Protein AF-A0A3Q9UH23-F1 (afdb_monomer)

Organism: NCBI:txid1749

Mean predicted aligned error: 3.23 Å

Radius of gyration: 11.54 Å; Cα contacts (8 Å, |Δi|>4): 110; chains: 1; bounding box: 21×20×38 Å

Structure (mmCIF, N/CA/C/O backbone):
data_AF-A0A3Q9UH23-F1
#
_entry.id   AF-A0A3Q9UH23-F1
#
loop_
_atom_site.group_PDB
_atom_site.id
_atom_site.type_symbol
_atom_site.label_atom_id
_atom_site.label_alt_id
_atom_site.label_comp_id
_atom_site.label_asym_id
_atom_site.label_entity_id
_atom_site.label_seq_id
_atom_site.pdbx_PDB_ins_code
_atom_site.Cartn_x
_atom_site.Cartn_y
_atom_site.Cartn_z
_atom_site.occupancy
_atom_site.B_iso_or_equiv
_atom_site.auth_seq_id
_atom_site.auth_comp_id
_atom_site.auth_asym_id
_atom_site.auth_atom_id
_atom_site.pdbx_PDB_model_num
ATOM 1 N N . MET A 1 1 ? 5.959 -9.622 -12.820 1.00 78.06 1 MET A N 1
ATOM 2 C CA . MET A 1 1 ? 5.295 -10.125 -11.603 1.00 78.06 1 MET A CA 1
ATOM 3 C C . MET A 1 1 ? 6.250 -10.164 -10.414 1.00 78.06 1 MET A C 1
ATOM 5 O O . MET A 1 1 ? 7.071 -11.073 -10.305 1.00 78.06 1 MET A O 1
ATOM 9 N N . SER A 1 2 ? 6.102 -9.189 -9.519 1.00 96.00 2 SER A N 1
ATOM 10 C CA . SER A 1 2 ? 6.781 -9.115 -8.217 1.00 96.00 2 SER A CA 1
ATOM 11 C C . SER A 1 2 ? 5.747 -9.021 -7.090 1.00 96.00 2 SER A C 1
ATOM 13 O O . SER A 1 2 ? 4.584 -8.688 -7.337 1.00 96.00 2 SER A O 1
ATOM 15 N N . THR A 1 3 ? 6.163 -9.306 -5.856 1.00 97.06 3 THR A N 1
ATOM 16 C CA . THR A 1 3 ? 5.318 -9.162 -4.661 1.00 97.06 3 THR A CA 1
ATOM 17 C C . THR A 1 3 ? 5.929 -8.140 -3.722 1.00 97.06 3 THR A C 1
ATOM 19 O O . THR A 1 3 ? 7.124 -8.206 -3.436 1.00 97.06 3 THR A O 1
ATOM 22 N N . VAL A 1 4 ? 5.097 -7.236 -3.211 1.00 96.94 4 VAL A N 1
ATOM 23 C CA . VAL A 1 4 ? 5.499 -6.208 -2.248 1.00 96.94 4 VAL A CA 1
ATOM 24 C C . VAL A 1 4 ? 4.623 -6.293 -1.006 1.00 96.94 4 VAL A C 1
ATOM 26 O O . VAL A 1 4 ? 3.413 -6.498 -1.107 1.00 96.94 4 VAL A O 1
ATOM 29 N N . SER A 1 5 ? 5.241 -6.142 0.163 1.00 97.88 5 SER A N 1
ATOM 30 C CA . SER A 1 5 ? 4.551 -6.087 1.452 1.00 97.88 5 SER A CA 1
ATOM 31 C C . SER A 1 5 ? 4.272 -4.641 1.835 1.00 97.88 5 SER A C 1
ATOM 33 O O . SER A 1 5 ? 5.169 -3.803 1.780 1.00 97.88 5 SER A O 1
ATOM 35 N N . VAL A 1 6 ? 3.036 -4.370 2.244 1.00 98.31 6 VAL A N 1
ATOM 36 C CA . VAL A 1 6 ? 2.578 -3.044 2.659 1.00 98.31 6 VAL A CA 1
ATOM 37 C C . VAL A 1 6 ? 1.892 -3.158 4.008 1.00 98.31 6 VAL A C 1
ATOM 39 O O . VAL A 1 6 ? 0.972 -3.960 4.180 1.00 98.31 6 VAL A O 1
ATOM 42 N N . THR A 1 7 ? 2.313 -2.330 4.953 1.00 97.88 7 THR A N 1
ATOM 43 C CA . THR A 1 7 ? 1.637 -2.180 6.240 1.00 97.88 7 THR A CA 1
ATOM 44 C C . THR A 1 7 ? 0.593 -1.078 6.111 1.00 97.88 7 THR A C 1
ATOM 46 O O . THR A 1 7 ? 0.925 0.053 5.763 1.00 97.88 7 THR A O 1
ATOM 49 N N . ALA A 1 8 ? -0.671 -1.408 6.368 1.00 97.69 8 ALA A N 1
ATOM 50 C CA . ALA A 1 8 ? -1.758 -0.443 6.421 1.00 97.69 8 ALA A CA 1
ATOM 51 C C . ALA A 1 8 ? -2.045 -0.064 7.875 1.00 97.69 8 ALA A C 1
ATOM 53 O O . ALA A 1 8 ? -2.476 -0.894 8.676 1.00 97.69 8 ALA A O 1
ATOM 54 N N . THR A 1 9 ? -1.847 1.207 8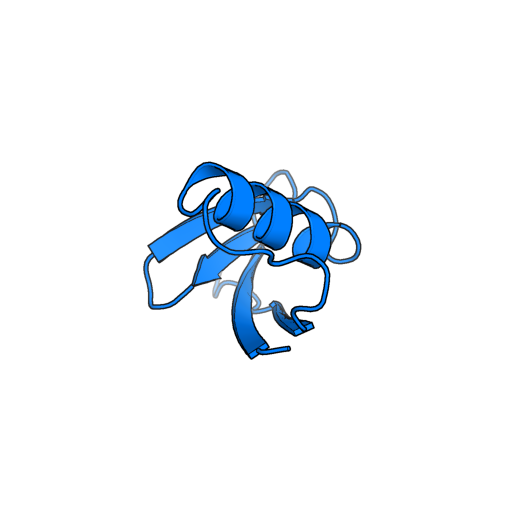.189 1.00 96.12 9 THR A N 1
ATOM 55 C CA . THR A 1 9 ? -1.983 1.763 9.533 1.00 96.12 9 THR A CA 1
ATOM 56 C C . THR A 1 9 ? -3.218 2.652 9.589 1.00 96.12 9 THR A C 1
ATOM 58 O O . THR A 1 9 ? -3.396 3.527 8.741 1.00 96.12 9 THR A O 1
ATOM 61 N N . ARG A 1 10 ? -4.118 2.418 10.549 1.00 94.50 10 ARG A N 1
ATOM 62 C CA . ARG A 1 10 ? -5.374 3.177 10.625 1.00 94.50 10 ARG A CA 1
ATOM 63 C C . ARG A 1 10 ? -5.136 4.617 11.083 1.00 94.50 10 ARG A C 1
ATOM 65 O O . ARG A 1 10 ? -4.411 4.833 12.044 1.00 94.50 10 ARG A O 1
ATOM 72 N N . TRP A 1 11 ? -5.817 5.572 10.451 1.00 89.38 11 TRP A N 1
ATOM 73 C CA . TRP A 1 11 ? -5.837 6.989 10.846 1.00 89.38 11 TRP A CA 1
ATOM 74 C C . TRP A 1 11 ? -7.251 7.580 10.697 1.00 89.38 11 TRP A C 1
ATOM 76 O O . TRP A 1 11 ? -8.181 6.882 10.280 1.00 89.38 11 TRP A O 1
ATOM 86 N N . GLU A 1 12 ? -7.435 8.861 11.045 1.00 88.75 12 GLU A N 1
ATOM 87 C CA . GLU A 1 12 ? -8.757 9.509 11.145 1.00 88.75 12 GLU A CA 1
ATOM 88 C C . GLU A 1 12 ? -9.622 9.379 9.878 1.00 88.75 12 GLU A C 1
ATOM 90 O O . GLU A 1 12 ? -10.848 9.289 9.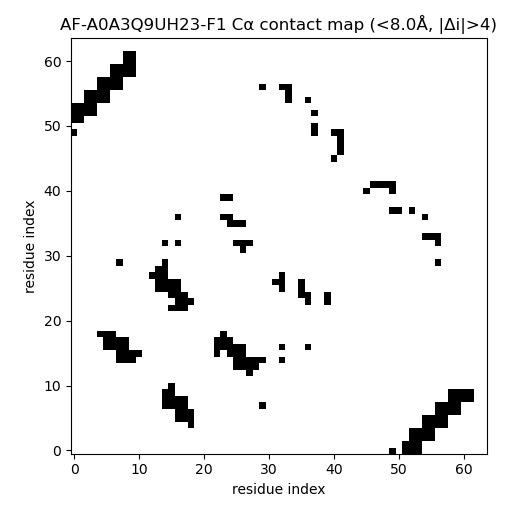972 1.00 88.75 12 GLU A O 1
ATOM 95 N N . LEU A 1 13 ? -9.004 9.341 8.691 1.00 89.38 13 LEU A N 1
ATOM 96 C CA . LEU A 1 13 ? -9.708 9.377 7.403 1.00 89.38 13 LEU A CA 1
ATOM 97 C C . LEU A 1 13 ? -9.530 8.121 6.535 1.00 89.38 13 LEU A C 1
ATOM 99 O O . LEU A 1 13 ? -10.015 8.097 5.399 1.00 89.38 13 LEU A O 1
ATOM 103 N N . GLY A 1 14 ? -8.892 7.068 7.053 1.00 95.12 14 GLY A N 1
ATOM 104 C CA . GLY A 1 14 ? -8.687 5.820 6.318 1.00 95.12 14 GLY A CA 1
ATOM 105 C C . GLY A 1 14 ? -7.467 5.045 6.798 1.00 95.12 14 GLY A C 1
ATOM 106 O O . GLY A 1 14 ? -7.361 4.712 7.981 1.00 95.12 14 GLY A O 1
ATOM 107 N N . TRP A 1 15 ? -6.550 4.776 5.868 1.00 97.06 15 TRP A N 1
ATOM 108 C CA . TRP A 1 15 ? -5.316 4.029 6.092 1.00 97.06 15 TRP A CA 1
ATOM 109 C C . TRP A 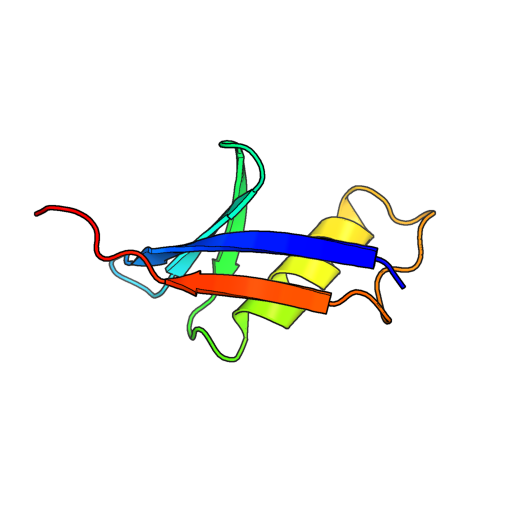1 15 ? -4.116 4.748 5.484 1.00 97.06 15 TRP A C 1
ATOM 111 O O . TRP A 1 15 ? -4.151 5.117 4.309 1.00 97.06 15 TRP A O 1
ATOM 121 N N . GLU A 1 16 ? -3.061 4.905 6.268 1.00 97.19 16 GLU A N 1
ATOM 122 C CA . GLU A 1 16 ? -1.720 5.187 5.766 1.00 97.19 16 GLU A CA 1
ATOM 123 C C . GLU A 1 16 ? -1.077 3.877 5.307 1.00 97.19 16 GLU A C 1
ATOM 125 O O . GLU A 1 16 ? -1.279 2.831 5.929 1.00 97.19 16 GLU A O 1
ATOM 130 N N . LEU A 1 17 ? -0.315 3.918 4.219 1.00 97.75 17 LEU A N 1
ATOM 131 C CA . LEU A 1 17 ? 0.310 2.755 3.602 1.00 97.75 17 LEU A CA 1
ATOM 132 C C . LEU A 1 17 ? 1.826 2.921 3.662 1.00 97.75 17 LEU A C 1
ATOM 134 O O . LEU A 1 17 ? 2.373 3.918 3.191 1.00 97.75 17 LEU A O 1
ATOM 138 N N . TRP A 1 18 ? 2.484 1.923 4.240 1.00 97.69 18 TRP A N 1
ATOM 139 C CA . TRP A 1 18 ? 3.903 1.952 4.566 1.00 97.69 18 TRP A CA 1
ATOM 140 C C . TRP A 1 18 ? 4.635 0.788 3.903 1.00 97.69 18 TRP A C 1
ATOM 142 O O . TRP A 1 18 ? 4.149 -0.347 3.916 1.00 97.69 18 TRP A O 1
ATOM 152 N N . MET A 1 19 ? 5.815 1.058 3.350 1.00 96.12 19 MET A N 1
ATOM 153 C CA . MET A 1 19 ? 6.689 0.077 2.710 1.00 96.12 19 MET A CA 1
ATOM 154 C C . MET A 1 19 ? 8.123 0.300 3.186 1.00 96.12 19 MET A C 1
ATOM 156 O O . MET A 1 19 ? 8.636 1.399 3.053 1.00 96.12 19 MET A O 1
ATOM 160 N N . ASN A 1 20 ? 8.778 -0.741 3.711 1.00 91.88 20 ASN A N 1
ATOM 161 C CA . ASN A 1 20 ? 10.161 -0.656 4.211 1.00 91.88 20 ASN A CA 1
ATOM 162 C C . ASN A 1 20 ? 10.400 0.535 5.168 1.00 91.88 20 ASN A C 1
ATOM 164 O O . ASN A 1 20 ? 11.402 1.227 5.045 1.00 91.88 20 ASN A O 1
ATOM 168 N N . ASP A 1 21 ? 9.468 0.765 6.100 1.00 90.62 21 ASP A N 1
ATOM 169 C CA . ASP A 1 21 ? 9.449 1.892 7.053 1.00 90.62 21 ASP A CA 1
ATOM 170 C C . ASP A 1 21 ? 9.216 3.292 6.447 1.00 90.62 21 ASP A C 1
ATOM 172 O O . ASP A 1 21 ? 9.081 4.262 7.194 1.00 90.62 21 ASP A O 1
ATOM 176 N N . ASP A 1 22 ? 9.052 3.401 5.127 1.00 95.75 22 ASP A N 1
ATOM 177 C CA . ASP A 1 22 ? 8.694 4.643 4.447 1.00 95.75 22 ASP A CA 1
ATOM 178 C C . ASP A 1 22 ? 7.179 4.747 4.229 1.00 95.75 22 ASP A C 1
ATOM 180 O O . ASP A 1 22 ? 6.512 3.801 3.794 1.00 95.75 22 ASP A O 1
ATOM 184 N N . HIS A 1 23 ? 6.620 5.926 4.505 1.00 95.88 23 HIS A N 1
ATOM 185 C CA . HIS A 1 23 ? 5.246 6.241 4.129 1.00 95.88 23 HIS A CA 1
ATOM 186 C C . HIS A 1 23 ? 5.180 6.481 2.619 1.00 95.88 23 HIS A C 1
ATOM 188 O O . HIS A 1 23 ? 5.793 7.422 2.114 1.00 95.88 23 HIS A O 1
ATOM 194 N N . VAL A 1 24 ? 4.391 5.674 1.908 1.00 97.12 24 VAL A N 1
ATOM 195 C CA . VAL A 1 24 ? 4.292 5.758 0.445 1.00 97.12 24 VAL A CA 1
ATOM 196 C C . VAL A 1 24 ? 3.051 6.522 -0.007 1.00 97.12 24 VAL A C 1
ATOM 198 O O . VAL A 1 24 ? 3.127 7.429 -0.829 1.00 97.12 24 VAL A O 1
ATOM 201 N N . THR A 1 25 ? 1.883 6.196 0.543 1.00 97.69 25 THR A N 1
ATOM 202 C CA . THR A 1 25 ? 0.605 6.802 0.146 1.00 97.69 25 THR A CA 1
ATOM 203 C C . THR A 1 25 ? -0.478 6.492 1.177 1.00 97.69 25 THR A C 1
ATOM 205 O O . THR A 1 25 ? -0.233 5.834 2.183 1.00 97.69 25 THR A O 1
ATOM 208 N N . GLN A 1 26 ? -1.706 6.930 0.919 1.00 97.38 26 GLN A N 1
ATOM 209 C CA . GLN A 1 26 ? -2.866 6.667 1.762 1.00 97.38 26 GLN A CA 1
ATOM 210 C C . GLN A 1 26 ? -4.062 6.195 0.931 1.00 97.38 26 GLN A C 1
ATOM 212 O O . GLN A 1 26 ? -4.185 6.485 -0.262 1.00 97.38 26 GLN A O 1
ATOM 217 N N . SER A 1 27 ? -4.977 5.484 1.583 1.00 97.19 27 SER A N 1
ATOM 218 C CA . SER A 1 27 ? -6.228 5.009 0.989 1.00 97.19 27 SER A CA 1
ATOM 219 C C . SER A 1 27 ? -7.400 5.211 1.947 1.00 97.19 27 SER A C 1
ATOM 221 O O . SER A 1 27 ? -7.241 5.212 3.169 1.00 97.19 27 SER A O 1
ATOM 223 N N . ARG A 1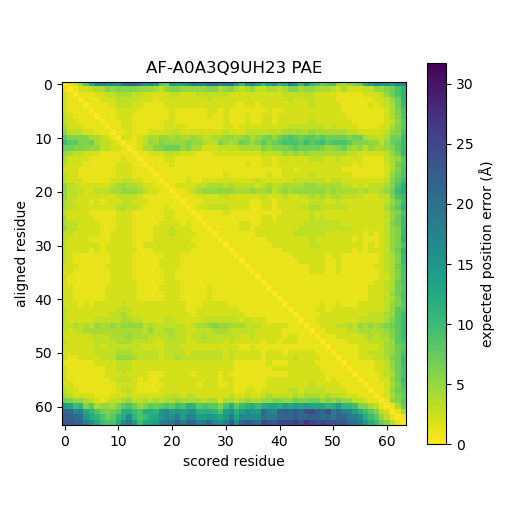 28 ? -8.610 5.390 1.405 1.00 96.19 28 ARG A N 1
ATOM 224 C CA . ARG A 1 28 ? -9.824 5.520 2.228 1.00 96.19 28 ARG A CA 1
ATOM 225 C C . ARG A 1 28 ? -10.315 4.161 2.729 1.00 96.19 28 ARG A C 1
ATOM 227 O O . ARG A 1 28 ? -10.856 4.070 3.829 1.00 96.19 28 ARG A O 1
ATOM 234 N N . THR A 1 29 ? -10.121 3.109 1.935 1.00 96.19 29 THR A N 1
ATOM 235 C CA . THR A 1 29 ? -10.482 1.730 2.275 1.00 96.19 29 THR A CA 1
ATOM 236 C C . THR A 1 29 ? -9.326 0.782 1.962 1.00 96.19 29 THR A C 1
ATOM 238 O O . THR A 1 29 ? -8.541 1.037 1.052 1.00 96.19 29 THR A O 1
ATOM 241 N N . LEU A 1 30 ? -9.249 -0.352 2.668 1.00 96.56 30 LEU A N 1
ATOM 242 C CA . LEU A 1 30 ? -8.252 -1.391 2.374 1.00 96.56 30 LEU A CA 1
ATOM 243 C C . LEU A 1 30 ? -8.436 -2.019 0.983 1.00 96.56 30 LEU A C 1
ATOM 245 O O . LEU A 1 30 ? -7.473 -2.534 0.425 1.00 96.56 30 LEU A O 1
ATOM 249 N N . ALA A 1 31 ? -9.647 -1.974 0.416 1.00 96.94 31 ALA A N 1
ATOM 250 C CA . ALA A 1 31 ? -9.904 -2.478 -0.933 1.00 96.94 31 ALA A CA 1
ATOM 251 C C . ALA A 1 31 ? -9.195 -1.631 -2.004 1.00 96.94 31 ALA A C 1
ATOM 253 O O . ALA A 1 31 ? -8.738 -2.174 -3.007 1.00 96.94 31 ALA A O 1
ATOM 254 N N . ASP A 1 32 ? -9.043 -0.328 -1.754 1.00 97.56 32 ASP A N 1
ATOM 255 C CA . ASP A 1 32 ? -8.367 0.600 -2.666 1.00 97.56 32 ASP A CA 1
ATOM 256 C C . ASP A 1 32 ? -6.842 0.605 -2.467 1.00 97.56 32 ASP A C 1
ATOM 258 O O . ASP A 1 32 ? -6.099 1.048 -3.341 1.00 97.56 32 ASP A O 1
ATOM 262 N N . ALA A 1 33 ? -6.353 0.100 -1.328 1.00 97.62 33 ALA A N 1
ATOM 263 C CA . ALA A 1 33 ? -4.953 0.205 -0.923 1.00 97.62 33 ALA A CA 1
ATOM 264 C C . ALA A 1 33 ? -3.978 -0.366 -1.961 1.00 97.62 33 ALA A C 1
ATOM 266 O O . ALA A 1 33 ? -2.975 0.265 -2.284 1.00 97.62 33 ALA A O 1
ATOM 267 N N . ALA A 1 34 ? -4.289 -1.534 -2.528 1.00 97.88 34 ALA A N 1
ATOM 268 C CA . ALA A 1 34 ? -3.434 -2.154 -3.535 1.00 97.88 34 ALA A CA 1
ATOM 269 C C . ALA A 1 34 ? -3.310 -1.302 -4.809 1.00 97.88 34 ALA A C 1
ATOM 271 O O . ALA A 1 34 ? -2.237 -1.263 -5.404 1.00 97.88 34 ALA A O 1
ATOM 272 N N . GLN A 1 35 ? -4.382 -0.619 -5.225 1.00 98.25 35 GLN A N 1
ATOM 273 C CA . GLN A 1 35 ? -4.327 0.262 -6.391 1.00 98.25 35 GLN A CA 1
ATOM 274 C C . GLN A 1 35 ? -3.518 1.522 -6.083 1.00 98.25 35 GLN A C 1
ATOM 276 O O . GLN A 1 35 ? -2.617 1.852 -6.842 1.00 98.25 35 GLN A O 1
ATOM 281 N N . GLN A 1 36 ? -3.752 2.148 -4.925 1.00 98.19 36 GLN A N 1
ATOM 282 C CA . GLN A 1 36 ? -3.009 3.343 -4.511 1.00 98.19 36 GLN A CA 1
ATOM 283 C C . GLN A 1 36 ? -1.492 3.103 -4.459 1.00 98.19 36 GLN A C 1
ATOM 285 O O . GLN A 1 36 ? -0.717 3.984 -4.821 1.00 98.19 36 GLN A O 1
ATOM 290 N N . VAL A 1 37 ? -1.057 1.913 -4.030 1.00 98.19 37 VAL A N 1
ATOM 291 C CA . VAL A 1 37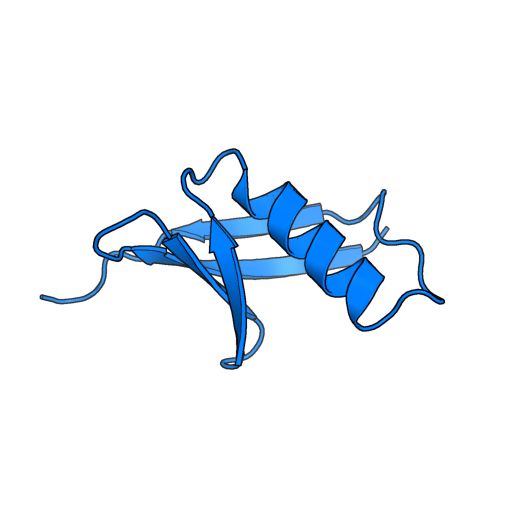 ? 0.370 1.547 -4.013 1.00 98.19 37 VAL A CA 1
ATOM 292 C C . VAL A 1 37 ? 0.930 1.397 -5.426 1.00 98.19 37 VAL A C 1
ATOM 294 O O . VAL A 1 37 ? 2.045 1.845 -5.667 1.00 98.19 37 VAL A O 1
ATOM 297 N N . ARG A 1 38 ? 0.183 0.799 -6.364 1.00 98.12 38 ARG A N 1
ATOM 298 C CA . ARG A 1 38 ? 0.627 0.712 -7.765 1.00 98.12 38 ARG A CA 1
ATOM 299 C C . ARG A 1 38 ? 0.743 2.095 -8.391 1.00 98.12 38 ARG A C 1
ATOM 301 O O . ARG A 1 38 ? 1.781 2.395 -8.959 1.00 98.12 38 ARG A O 1
ATOM 308 N N . ASP A 1 39 ? -0.253 2.953 -8.188 1.00 98.12 39 ASP A N 1
ATOM 309 C CA . ASP A 1 39 ? -0.244 4.321 -8.719 1.00 98.12 39 ASP A CA 1
ATOM 310 C C . ASP A 1 39 ? 0.936 5.141 -8.162 1.00 98.12 39 ASP A C 1
ATOM 312 O O . ASP A 1 39 ? 1.563 5.921 -8.882 1.00 98.12 39 ASP A O 1
ATOM 316 N N . TYR A 1 40 ? 1.273 4.943 -6.882 1.00 98.00 40 TYR A N 1
ATOM 317 C CA . TYR A 1 40 ? 2.475 5.517 -6.277 1.00 98.00 40 TYR A CA 1
ATOM 318 C C . TYR A 1 40 ? 3.756 5.000 -6.950 1.00 98.00 40 TYR A C 1
ATOM 320 O O . TYR A 1 40 ? 4.595 5.801 -7.355 1.00 98.00 40 TYR A O 1
ATOM 328 N N . LEU A 1 41 ? 3.895 3.682 -7.121 1.00 97.44 41 LEU A N 1
ATOM 329 C CA . LEU A 1 41 ? 5.070 3.083 -7.763 1.00 97.44 41 LEU A CA 1
ATOM 330 C C . LEU A 1 41 ? 5.212 3.511 -9.228 1.00 97.44 41 LEU A C 1
ATOM 332 O O . LEU A 1 41 ? 6.320 3.792 -9.661 1.00 97.44 41 LEU A O 1
ATOM 336 N N . ASP A 1 42 ? 4.114 3.632 -9.973 1.00 97.81 42 ASP A N 1
ATOM 337 C CA . ASP A 1 42 ? 4.128 4.138 -11.351 1.00 97.81 42 ASP A CA 1
ATOM 338 C C . ASP A 1 42 ? 4.510 5.630 -11.416 1.00 97.81 42 ASP A C 1
ATOM 340 O O . ASP A 1 42 ? 5.028 6.098 -12.431 1.00 97.81 42 ASP A O 1
ATOM 344 N N . THR A 1 43 ? 4.284 6.385 -10.335 1.00 97.19 43 THR A N 1
ATOM 345 C CA . THR A 1 43 ? 4.723 7.784 -10.217 1.00 97.19 43 THR A CA 1
ATOM 346 C C . THR A 1 43 ? 6.220 7.881 -9.908 1.00 97.19 43 THR A C 1
ATOM 348 O O . THR A 1 43 ? 6.921 8.666 -10.545 1.00 97.19 43 THR A O 1
ATOM 351 N N . GLU A 1 44 ? 6.721 7.084 -8.960 1.00 97.12 44 GLU A N 1
ATOM 352 C CA . GLU A 1 44 ? 8.132 7.104 -8.533 1.00 97.12 44 GLU A CA 1
ATOM 353 C C . GLU A 1 44 ? 9.073 6.354 -9.495 1.00 97.12 44 GLU A C 1
ATOM 355 O O . GLU A 1 44 ? 10.238 6.725 -9.650 1.00 97.12 44 GLU A O 1
ATOM 360 N N . HIS A 1 45 ? 8.570 5.310 -10.157 1.00 96.06 45 HIS A N 1
ATOM 361 C CA . HIS A 1 45 ? 9.318 4.368 -10.997 1.00 96.06 45 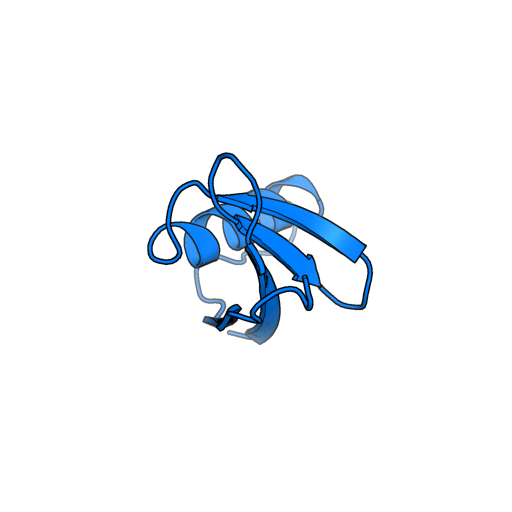HIS A CA 1
ATOM 362 C C . HIS A 1 45 ? 8.596 4.101 -12.327 1.00 96.06 45 HIS A C 1
ATOM 364 O O . HIS A 1 45 ? 8.378 2.952 -12.714 1.00 96.06 45 HIS A O 1
ATOM 370 N N . GLY A 1 46 ? 8.208 5.161 -13.039 1.00 95.25 46 GLY A N 1
ATOM 371 C CA . GLY A 1 46 ? 7.396 5.070 -14.263 1.00 95.25 46 GLY A CA 1
ATOM 372 C C . GLY A 1 46 ? 8.031 4.316 -15.442 1.00 95.25 46 GLY A C 1
ATOM 373 O O . GLY A 1 46 ? 7.373 4.069 -16.451 1.00 95.25 46 GLY A O 1
ATOM 374 N N . GLU A 1 47 ? 9.307 3.948 -15.355 1.00 97.38 47 GLU A N 1
ATOM 375 C CA . GLU A 1 47 ? 9.991 3.064 -16.300 1.00 97.38 47 GLU A CA 1
ATOM 376 C C . GLU A 1 47 ? 9.734 1.566 -16.060 1.00 97.38 47 GLU A C 1
ATOM 378 O O . GLU A 1 47 ? 10.062 0.742 -16.920 1.00 97.38 47 GLU A O 1
ATOM 383 N N . ILE A 1 48 ? 9.162 1.206 -14.909 1.00 96.75 48 ILE A N 1
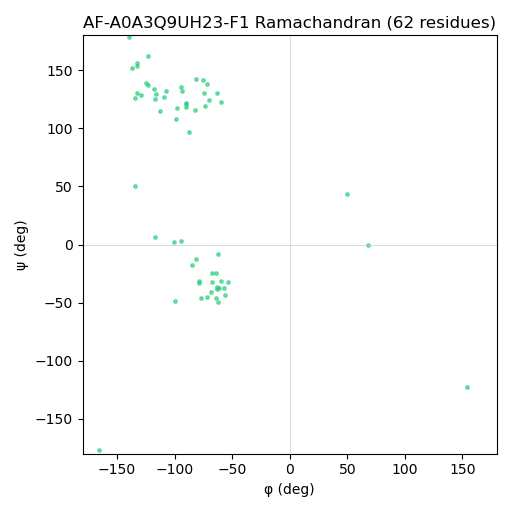ATOM 384 C CA . ILE A 1 48 ? 8.814 -0.161 -14.518 1.00 96.75 48 ILE A CA 1
ATOM 385 C C . ILE A 1 48 ? 7.290 -0.313 -14.583 1.00 96.75 48 ILE A C 1
ATOM 387 O O . ILE A 1 48 ? 6.553 0.509 -14.055 1.00 96.75 48 ILE A O 1
ATOM 391 N N . ASP A 1 49 ? 6.806 -1.384 -15.214 1.00 96.06 49 ASP A N 1
ATOM 392 C CA . ASP A 1 49 ? 5.378 -1.723 -15.213 1.00 96.06 49 ASP A CA 1
ATOM 393 C C . ASP A 1 49 ? 5.009 -2.479 -13.923 1.00 96.06 49 ASP A C 1
ATOM 395 O O . ASP A 1 49 ? 5.490 -3.597 -13.684 1.00 96.06 49 ASP A O 1
ATOM 399 N N . HIS A 1 50 ? 4.147 -1.875 -13.098 1.00 97.62 50 HIS A N 1
ATOM 400 C CA . HIS A 1 50 ? 3.657 -2.454 -11.841 1.00 97.62 50 HIS A CA 1
ATOM 401 C C . HIS A 1 50 ? 2.256 -3.070 -11.947 1.00 97.62 50 HIS A C 1
ATOM 403 O O . HIS A 1 50 ? 1.725 -3.573 -10.948 1.00 97.62 50 HIS A O 1
ATOM 409 N N . SER A 1 51 ? 1.636 -3.068 -13.132 1.00 96.19 51 SER A N 1
ATOM 410 C CA . SER A 1 51 ? 0.244 -3.503 -13.317 1.00 96.19 51 SER A CA 1
ATOM 411 C C . SER A 1 51 ? 0.004 -4.957 -12.890 1.00 96.19 51 SER A C 1
ATOM 413 O O . SER A 1 51 ? -1.064 -5.284 -12.368 1.00 96.19 51 SER A O 1
ATOM 415 N N . ASP A 1 52 ? 1.016 -5.820 -13.034 1.00 96.94 52 ASP A N 1
ATOM 416 C CA . ASP A 1 52 ? 0.964 -7.241 -12.673 1.00 96.94 52 ASP A CA 1
ATOM 417 C C . ASP A 1 52 ? 1.489 -7.559 -11.258 1.00 96.94 52 ASP A C 1
ATOM 419 O O . ASP A 1 52 ? 1.548 -8.728 -10.857 1.00 96.94 52 ASP A O 1
ATOM 423 N N . TRP A 1 53 ? 1.877 -6.545 -10.477 1.00 97.69 53 TRP A N 1
ATOM 424 C CA . TRP A 1 53 ? 2.451 -6.759 -9.151 1.00 97.69 53 TRP A CA 1
ATOM 425 C C . TRP A 1 53 ? 1.380 -7.138 -8.133 1.00 97.69 53 TRP A C 1
ATOM 427 O O . TRP A 1 53 ? 0.267 -6.601 -8.113 1.00 97.69 53 TRP A O 1
ATOM 437 N N . THR A 1 54 ? 1.736 -8.054 -7.235 1.00 98.12 54 THR A N 1
ATOM 438 C CA . THR A 1 54 ? 0.903 -8.418 -6.087 1.00 98.12 54 THR A CA 1
ATOM 439 C C . THR A 1 54 ? 1.250 -7.519 -4.906 1.00 98.12 54 THR A C 1
ATOM 441 O O . THR A 1 54 ? 2.373 -7.554 -4.405 1.00 98.12 54 THR A O 1
ATOM 444 N N . ILE A 1 55 ? 0.275 -6.740 -4.437 1.00 97.81 55 ILE A N 1
ATOM 445 C CA . ILE A 1 55 ? 0.424 -5.896 -3.247 1.00 97.81 55 ILE A CA 1
ATOM 446 C C . ILE A 1 55 ? -0.195 -6.628 -2.055 1.00 97.81 55 ILE A C 1
ATOM 448 O O . ILE A 1 55 ? -1.416 -6.767 -1.969 1.00 97.81 55 ILE A O 1
ATOM 452 N N . ASN A 1 56 ? 0.646 -7.125 -1.150 1.00 97.81 56 ASN A N 1
ATOM 453 C CA . ASN A 1 56 ? 0.218 -7.788 0.076 1.00 97.81 56 ASN A CA 1
ATOM 454 C C . ASN A 1 56 ? 0.022 -6.751 1.186 1.00 97.81 56 ASN A C 1
ATOM 456 O O . ASN A 1 56 ? 0.982 -6.350 1.844 1.00 97.81 56 ASN A O 1
ATOM 460 N N . VAL A 1 57 ? -1.223 -6.316 1.374 1.00 97.62 57 VAL A N 1
ATOM 461 C CA . VAL A 1 57 ? -1.588 -5.320 2.385 1.00 97.62 57 VAL A CA 1
ATOM 462 C C . VAL A 1 57 ? -1.942 -6.015 3.698 1.00 97.62 57 VAL A C 1
ATOM 464 O O . VAL A 1 57 ? -2.885 -6.804 3.755 1.00 97.62 57 VAL A O 1
ATOM 467 N N . VAL A 1 58 ? -1.214 -5.691 4.765 1.00 96.88 58 VAL A N 1
ATOM 468 C CA . VAL A 1 58 ? -1.472 -6.173 6.126 1.00 96.88 58 VAL A CA 1
ATOM 469 C C . VAL A 1 58 ? -1.918 -4.999 6.984 1.00 96.88 58 VAL A C 1
ATOM 471 O O . VAL A 1 58 ? -1.152 -4.068 7.217 1.00 96.88 58 VAL A O 1
ATOM 474 N N . ALA A 1 59 ? -3.163 -5.040 7.454 1.00 95.38 59 ALA A N 1
ATOM 475 C CA . ALA A 1 59 ? -3.662 -4.052 8.397 1.00 95.38 59 ALA A CA 1
ATOM 476 C C . ALA A 1 59 ? -3.073 -4.303 9.789 1.00 95.38 59 ALA A C 1
ATOM 478 O O . ALA A 1 59 ? -3.140 -5.424 10.299 1.00 95.38 59 ALA A O 1
ATOM 479 N N . VAL A 1 60 ? -2.530 -3.253 10.401 1.00 91.44 60 VAL A N 1
ATOM 480 C CA . VAL A 1 60 ? -2.100 -3.256 11.799 1.00 91.44 60 VAL A CA 1
ATOM 481 C C . VAL A 1 60 ? -2.952 -2.259 12.573 1.00 91.44 60 VAL A C 1
ATOM 483 O O . VAL A 1 60 ? -3.135 -1.112 12.157 1.00 91.44 60 VAL A O 1
ATOM 486 N N . ASP A 1 61 ? -3.508 -2.702 13.697 1.00 76.12 61 ASP A N 1
ATOM 487 C CA . ASP A 1 61 ? -4.139 -1.785 14.639 1.00 76.12 61 ASP A CA 1
ATOM 488 C C . ASP A 1 61 ? -3.0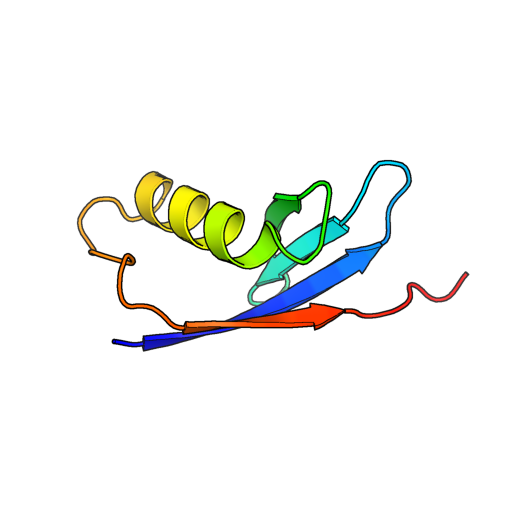30 -0.953 15.289 1.00 76.12 61 ASP A C 1
ATOM 490 O O . ASP A 1 61 ? -2.077 -1.509 15.842 1.00 76.12 61 ASP A O 1
ATOM 494 N N . GLN A 1 62 ? -3.126 0.379 15.215 1.00 59.47 62 GLN A N 1
ATOM 495 C CA . GLN A 1 62 ? -2.217 1.215 15.993 1.00 59.47 62 GLN A CA 1
ATOM 496 C C . GLN A 1 62 ? -2.467 0.958 17.482 1.00 59.47 62 GLN A C 1
ATOM 498 O O . GLN A 1 62 ? -3.627 1.004 17.910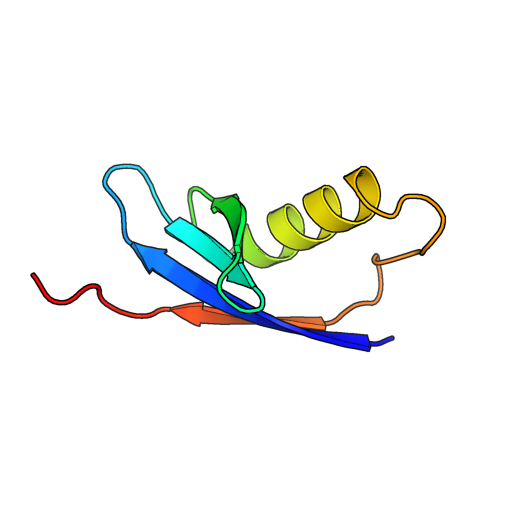 1.00 59.47 62 GLN A O 1
ATOM 503 N N . PRO A 1 63 ? -1.423 0.694 18.289 1.00 52.66 63 PRO A N 1
ATOM 504 C CA . PRO A 1 63 ? -1.579 0.741 19.732 1.00 52.66 63 PRO A CA 1
ATOM 505 C C . PRO A 1 63 ? -2.032 2.157 20.107 1.00 52.66 63 PRO A C 1
ATOM 507 O O . PRO A 1 63 ? -1.399 3.136 19.713 1.00 52.66 63 PRO A O 1
ATOM 510 N N . SER A 1 64 ? -3.182 2.228 20.783 1.00 50.44 64 SER A N 1
ATOM 511 C CA . SER A 1 64 ? -3.784 3.467 21.295 1.00 50.44 64 SER A CA 1
ATOM 512 C C . SER A 1 64 ? -2.868 4.204 22.265 1.00 50.44 64 SER A C 1
ATOM 514 O O . SER A 1 64 ? -2.108 3.521 22.990 1.00 50.44 64 SER A O 1
#

Nearest PDB structures (foldseek):
  8e94-assembly1_C  TM=4.063E-01  e=2.953E+00  Homo sapiens
  6g6i-assembly1_A-2  TM=2.755E-01  e=1.153E+00  Magnetospirillum gryphiswaldense
  2y27-assembly1_A  TM=2.795E-01  e=3.158E+00  Burkholderia cenocepacia J2315
  2y4n-assembly1_A  TM=2.880E-01  e=6.184E+00  Burkholderia cenocepacia J2315

Foldseek 3Di:
DEEFEWEWEDDDQQTFIDGPNDGQGTDNYPVCRQVRNQVSCCVVPVVDHCVPYHYHYDYDYPDD

Secondary structure (DSSP, 8-state):
--EEEEEEEEETTEEEEEETTEEEEEESSHHHHHHHHHHHHHHH-TTS--TT-EEEEEEEPPP-

pLDDT: mean 93.8, std 9.69, range [50.44, 98.31]

Sequence (64 aa):
MSTVSVTATRWELGWELWMNDDHVTQSRTLADAAQQVRDYLDTEHGEIDHSDWTINVVAVDQPS

Solvent-accessible surface area (backbone atoms only — not comparable to full-atom values): 3828 Å² total; per-residue (Å²): 121,55,77,47,70,30,44,31,36,66,53,100,78,29,30,42,33,30,42,96,93,38,80,73,49,65,28,69,45,80,86,49,36,53,55,47,52,41,57,45,45,42,68,78,40,64,92,50,90,52,89,68,43,46,60,48,73,43,79,46,83,67,84,127